Protein AF-A0A380H079-F1 (afdb_monomer_lite)

Secondary structure (DSSP, 8-state):
-HHHHHHTSSSHHHHHHHHHHHHHHHHHHHHH-PPPPP-SPPPSS-SSTT---

Radius of gyration: 19.84 Å; chains: 1; bounding box: 28×35×54 Å

Sequence (53 aa):
MLNTAISAAKDPVKMVEAMKLGIHAGRLSYEAGRIPVKYTAQASSPSEGLGFL

Foldseek 3Di:
DVVCVLVVDPHNVVSVVVVVVVVVVVVVCVVVDDDDDDP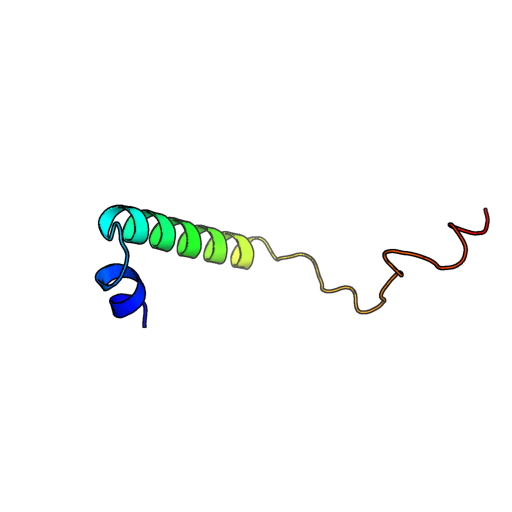DDDPPDPPDPPDDD

Structure (mmCIF, N/CA/C/O backbone):
data_AF-A0A380H079-F1
#
_entry.id   AF-A0A380H079-F1
#
loop_
_atom_site.group_PDB
_atom_site.id
_atom_site.type_symbol
_atom_site.label_atom_id
_atom_site.label_alt_id
_atom_site.label_comp_id
_atom_site.label_asym_id
_atom_site.label_entity_id
_atom_site.label_seq_id
_atom_site.pdbx_PDB_ins_code
_atom_site.Cartn_x
_atom_site.Cartn_y
_atom_site.Cartn_z
_atom_site.occupancy
_atom_site.B_iso_or_equiv
_atom_site.auth_seq_id
_atom_site.auth_comp_id
_atom_site.auth_asym_id
_atom_site.auth_atom_id
_atom_site.pdbx_PDB_model_num
ATOM 1 N N . MET A 1 1 ? 5.532 1.931 11.480 1.00 58.59 1 MET A N 1
ATOM 2 C CA . MET A 1 1 ? 4.620 1.098 12.296 1.00 58.59 1 MET A CA 1
ATOM 3 C C . MET A 1 1 ? 3.191 1.369 11.850 1.00 58.59 1 MET A C 1
ATOM 5 O O . MET A 1 1 ? 2.835 2.534 11.754 1.00 58.59 1 MET A O 1
ATOM 9 N N . LEU A 1 2 ? 2.398 0.336 11.548 1.00 82.19 2 LEU A N 1
ATOM 10 C CA . LEU A 1 2 ? 1.008 0.487 11.074 1.00 82.19 2 LEU A CA 1
ATOM 11 C C . LEU A 1 2 ? 0.058 0.964 12.188 1.00 82.19 2 LEU A C 1
ATOM 13 O O . LEU A 1 2 ? -0.947 1.618 11.933 1.00 82.19 2 LEU A O 1
ATOM 17 N N . ASN A 1 3 ? 0.422 0.657 13.433 1.00 88.81 3 ASN A N 1
ATOM 18 C CA . ASN A 1 3 ? -0.409 0.818 14.621 1.00 88.81 3 ASN A CA 1
ATOM 19 C C . ASN A 1 3 ? -0.887 2.266 14.788 1.00 88.81 3 ASN A C 1
ATOM 21 O O . ASN A 1 3 ? -2.084 2.490 14.909 1.00 88.81 3 ASN A O 1
ATOM 25 N N . THR A 1 4 ? 0.025 3.242 14.708 1.00 92.62 4 THR A N 1
ATOM 26 C CA . THR A 1 4 ? -0.309 4.670 14.832 1.00 92.62 4 THR A CA 1
ATOM 27 C C . THR A 1 4 ? -1.151 5.173 13.663 1.00 92.62 4 THR A C 1
ATOM 29 O O . THR A 1 4 ? -2.057 5.971 13.866 1.00 92.62 4 THR A O 1
ATOM 32 N N . ALA A 1 5 ? -0.886 4.697 12.442 1.00 89.44 5 ALA A N 1
ATOM 33 C CA . ALA A 1 5 ? -1.651 5.102 11.263 1.00 89.44 5 ALA A CA 1
ATOM 34 C C . ALA A 1 5 ? -3.122 4.666 11.357 1.00 89.44 5 ALA A C 1
ATOM 36 O O . ALA A 1 5 ? -4.000 5.401 10.918 1.00 89.44 5 ALA A O 1
ATOM 37 N N . ILE A 1 6 ? -3.391 3.501 11.960 1.00 94.12 6 ILE A N 1
ATOM 38 C CA . ILE A 1 6 ? -4.751 3.008 12.208 1.00 94.12 6 ILE A CA 1
ATOM 39 C C . ILE A 1 6 ? -5.372 3.694 13.429 1.00 94.12 6 ILE A C 1
ATOM 41 O O . ILE A 1 6 ? -6.496 4.180 13.341 1.00 94.12 6 ILE A O 1
ATOM 45 N N . SER A 1 7 ? -4.663 3.753 14.562 1.00 95.19 7 SER A N 1
ATOM 46 C CA . SER A 1 7 ? -5.232 4.255 15.820 1.00 95.19 7 SER A CA 1
ATOM 47 C C . SER A 1 7 ? -5.478 5.764 15.825 1.00 95.19 7 SER A C 1
ATOM 49 O O . SER A 1 7 ? -6.407 6.215 16.486 1.00 95.19 7 SER A O 1
ATOM 51 N N . ALA A 1 8 ? -4.685 6.540 15.080 1.00 96.44 8 ALA A N 1
ATOM 52 C CA . ALA A 1 8 ? -4.853 7.988 14.952 1.00 96.44 8 ALA A CA 1
ATOM 53 C C . ALA A 1 8 ? -5.747 8.401 13.767 1.00 96.44 8 ALA A C 1
ATOM 55 O O . ALA A 1 8 ? -5.944 9.595 13.532 1.00 96.44 8 ALA A O 1
ATOM 56 N N . ALA A 1 9 ? -6.276 7.450 12.989 1.00 97.06 9 ALA A N 1
ATOM 57 C CA . ALA A 1 9 ? -7.163 7.768 11.877 1.00 97.06 9 ALA A CA 1
ATOM 58 C C . ALA A 1 9 ? -8.519 8.283 12.376 1.00 97.06 9 ALA A C 1
ATOM 60 O O . ALA A 1 9 ? -9.069 7.790 13.357 1.00 97.06 9 ALA A O 1
ATOM 61 N N . LYS A 1 10 ? -9.114 9.223 11.630 1.00 98.00 10 LYS A N 1
ATOM 62 C CA . LYS A 1 10 ? -10.484 9.707 11.886 1.00 98.00 10 LYS A CA 1
ATOM 63 C C . LYS A 1 10 ? -11.525 8.577 11.840 1.00 98.00 10 LYS A C 1
ATOM 65 O O . LYS A 1 10 ? -12.529 8.642 12.537 1.00 98.00 10 LYS A O 1
ATOM 70 N N . ASP A 1 11 ? -11.281 7.566 11.008 1.00 97.81 11 ASP A N 1
ATOM 71 C CA . ASP A 1 11 ? -12.079 6.342 10.902 1.00 97.81 11 ASP A CA 1
ATOM 72 C C . ASP A 1 11 ? -11.128 5.128 10.892 1.00 97.81 11 ASP A C 1
ATOM 74 O O . ASP A 1 11 ? -10.617 4.748 9.831 1.00 97.81 11 ASP A O 1
ATOM 78 N N . PRO A 1 12 ? -10.827 4.546 12.069 1.00 97.25 12 PRO A N 1
ATOM 79 C CA . PRO A 1 12 ? -9.879 3.440 12.190 1.00 97.25 12 PRO A CA 1
ATOM 80 C C . PRO A 1 12 ? -10.309 2.178 11.440 1.00 97.25 12 PRO A C 1
ATOM 82 O O . PRO A 1 12 ? -9.467 1.504 10.853 1.00 97.25 12 PRO A O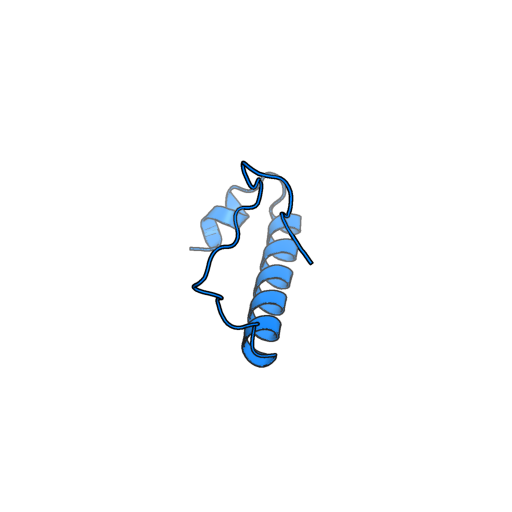 1
ATOM 85 N N . VAL A 1 13 ? -11.610 1.867 11.407 1.00 97.31 13 VAL A N 1
ATOM 86 C CA . VAL A 1 13 ? -12.130 0.668 10.725 1.00 97.31 13 VAL A CA 1
ATOM 87 C C . VAL A 1 13 ? -11.920 0.793 9.221 1.00 97.31 13 VAL A C 1
ATOM 89 O O . VAL A 1 13 ? -11.364 -0.107 8.592 1.00 97.31 13 VAL A O 1
ATOM 92 N N . LYS A 1 14 ? -12.264 1.951 8.648 1.00 98.19 14 LYS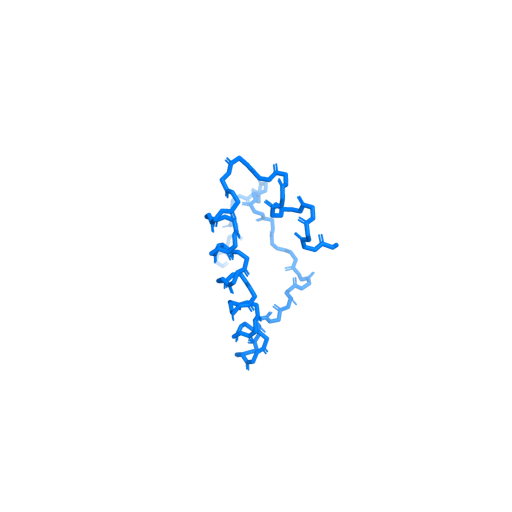 A N 1
ATOM 93 C CA . LYS A 1 14 ? -11.999 2.226 7.232 1.00 98.19 14 LYS A CA 1
ATOM 94 C C . LYS A 1 14 ? -10.498 2.254 6.923 1.00 98.19 14 LYS A C 1
ATOM 96 O O . LYS A 1 14 ? -10.090 1.830 5.845 1.00 98.19 14 LYS A O 1
ATOM 101 N N . MET A 1 15 ? -9.661 2.706 7.861 1.00 98.06 15 MET A N 1
ATOM 102 C CA . MET A 1 15 ? -8.205 2.678 7.695 1.00 98.06 15 MET A CA 1
ATOM 103 C C . MET A 1 15 ? -7.647 1.248 7.663 1.00 98.06 15 MET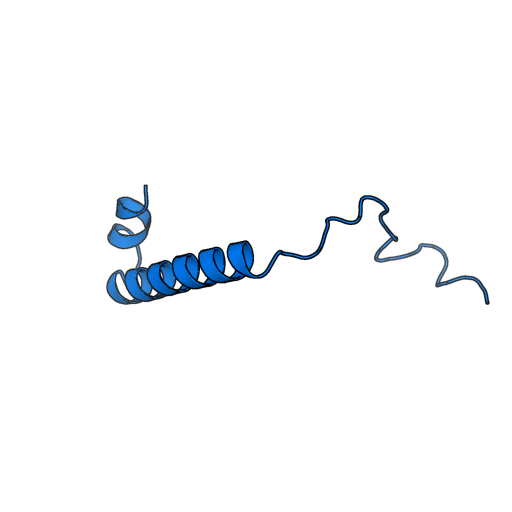 A C 1
ATOM 105 O O . MET A 1 15 ? -6.757 0.963 6.864 1.00 98.06 15 MET A O 1
ATOM 109 N N . VAL A 1 16 ? -8.182 0.329 8.474 1.00 97.44 16 VAL A N 1
ATOM 110 C CA . VAL A 1 16 ? -7.813 -1.098 8.416 1.00 97.44 16 VAL A CA 1
ATOM 111 C C . VAL A 1 16 ? -8.130 -1.684 7.040 1.00 97.44 16 VAL A C 1
ATOM 113 O O . VAL A 1 16 ? -7.266 -2.329 6.442 1.00 97.44 16 VAL A O 1
ATOM 116 N N . GLU A 1 17 ? -9.330 -1.420 6.516 1.00 98.12 17 GLU A N 1
ATOM 117 C CA . GLU A 1 17 ? -9.749 -1.844 5.172 1.00 98.12 17 GLU A CA 1
ATOM 118 C C . GLU A 1 17 ? -8.769 -1.324 4.105 1.00 98.12 17 GLU A C 1
ATOM 120 O O . GLU A 1 17 ? -8.240 -2.092 3.299 1.00 98.12 17 GLU A O 1
ATOM 125 N N . ALA A 1 18 ? -8.448 -0.027 4.153 1.00 98.00 18 ALA A N 1
ATOM 126 C CA . ALA A 1 18 ? -7.531 0.610 3.213 1.00 98.00 18 ALA A CA 1
ATOM 127 C C . ALA A 1 18 ? -6.122 -0.004 3.259 1.00 98.00 18 ALA A C 1
ATOM 129 O O . ALA A 1 18 ? -5.532 -0.289 2.216 1.00 98.00 18 ALA A O 1
ATOM 130 N N . MET A 1 19 ? -5.591 -0.252 4.459 1.00 97.19 19 MET A N 1
ATOM 131 C CA . MET A 1 19 ? -4.265 -0.848 4.634 1.00 97.19 19 MET A CA 1
ATOM 132 C C . MET A 1 19 ? -4.218 -2.288 4.124 1.00 97.19 19 MET A C 1
ATOM 134 O O . MET A 1 19 ? -3.271 -2.657 3.428 1.00 97.19 19 MET A O 1
ATOM 138 N N . LYS A 1 20 ? -5.255 -3.088 4.400 1.00 97.38 20 LYS A N 1
ATOM 139 C CA . LYS A 1 20 ? -5.389 -4.449 3.864 1.00 97.38 20 LYS A CA 1
ATOM 140 C C . LYS A 1 20 ? -5.332 -4.440 2.336 1.00 97.38 20 LYS A C 1
ATOM 142 O O . LYS A 1 20 ? -4.530 -5.166 1.749 1.00 97.38 20 LYS A O 1
ATOM 147 N N . LEU A 1 21 ? -6.139 -3.596 1.693 1.00 98.38 21 LEU A N 1
ATOM 148 C CA . LEU A 1 21 ? -6.163 -3.484 0.233 1.00 98.38 21 LEU A CA 1
ATOM 149 C C . LEU A 1 21 ? -4.815 -3.006 -0.326 1.00 98.38 21 LEU A C 1
ATOM 151 O O . LEU A 1 21 ? -4.329 -3.575 -1.301 1.00 98.38 21 LEU A O 1
ATOM 155 N N . GLY A 1 22 ? -4.177 -2.022 0.314 1.00 97.62 22 GLY A N 1
ATOM 156 C CA . GLY A 1 22 ? -2.864 -1.513 -0.091 1.00 97.62 22 GLY A CA 1
ATOM 157 C C . GLY A 1 22 ? -1.764 -2.577 -0.043 1.00 97.62 22 GLY A C 1
ATOM 158 O O . GLY A 1 22 ? -0.967 -2.682 -0.975 1.00 97.62 22 GLY A O 1
ATOM 159 N N . ILE A 1 23 ? -1.754 -3.417 0.996 1.00 97.31 23 ILE A N 1
ATOM 160 C CA . ILE A 1 23 ? -0.810 -4.539 1.116 1.00 97.31 23 ILE A CA 1
ATOM 161 C C . ILE A 1 23 ? -1.052 -5.568 0.007 1.00 97.31 23 ILE A C 1
ATOM 163 O O . ILE A 1 23 ? -0.098 -5.988 -0.652 1.00 97.31 23 ILE A O 1
ATOM 167 N N . HIS A 1 24 ? -2.310 -5.948 -0.241 1.00 98.50 24 HIS A N 1
ATOM 168 C CA . HIS A 1 24 ? -2.642 -6.883 -1.320 1.00 98.50 24 HIS A CA 1
ATOM 169 C C . HIS A 1 24 ? -2.248 -6.336 -2.695 1.00 98.50 24 HIS A C 1
ATOM 171 O O . HIS A 1 24 ? -1.610 -7.043 -3.471 1.00 98.50 24 HIS A O 1
ATOM 177 N N . ALA A 1 25 ? -2.552 -5.067 -2.975 1.00 98.50 25 ALA A N 1
ATOM 178 C CA . ALA A 1 25 ? -2.158 -4.410 -4.216 1.00 98.50 25 ALA A CA 1
ATOM 179 C C . ALA A 1 25 ? -0.631 -4.381 -4.385 1.00 98.50 25 ALA A C 1
ATOM 181 O O . ALA A 1 25 ? -0.118 -4.687 -5.461 1.00 98.50 25 ALA A O 1
ATOM 182 N N . GLY A 1 26 ? 0.105 -4.076 -3.311 1.00 97.62 26 GLY A N 1
ATOM 183 C CA . GLY A 1 26 ? 1.566 -4.108 -3.305 1.00 97.62 26 GLY A CA 1
ATOM 184 C C . GLY A 1 26 ? 2.124 -5.499 -3.608 1.00 97.62 26 GLY A C 1
ATOM 185 O O . GLY A 1 26 ? 3.034 -5.629 -4.427 1.00 97.62 26 GLY A O 1
ATOM 186 N N . ARG A 1 27 ? 1.547 -6.547 -3.007 1.00 98.38 27 ARG A N 1
ATOM 187 C CA . ARG A 1 27 ? 1.972 -7.930 -3.250 1.00 98.38 27 ARG A CA 1
ATOM 188 C C . ARG A 1 27 ? 1.726 -8.358 -4.694 1.00 98.38 27 ARG A C 1
ATOM 190 O O . ARG A 1 27 ? 2.641 -8.877 -5.325 1.00 98.38 27 ARG A O 1
ATOM 197 N N . LEU A 1 28 ? 0.534 -8.087 -5.218 1.00 98.56 28 LEU A N 1
ATOM 198 C CA . LEU A 1 28 ? 0.190 -8.405 -6.603 1.00 98.56 28 LEU A CA 1
ATOM 199 C C . LEU A 1 28 ? 1.083 -7.647 -7.593 1.00 98.56 28 LEU A C 1
ATOM 201 O O . LEU A 1 28 ? 1.547 -8.230 -8.563 1.00 98.56 28 LEU A O 1
ATOM 205 N N . SER A 1 29 ? 1.387 -6.373 -7.328 1.00 98.12 29 SER A N 1
ATOM 206 C CA . SER A 1 29 ? 2.302 -5.569 -8.154 1.00 98.12 29 SER A CA 1
ATOM 207 C C . SER A 1 29 ? 3.731 -6.128 -8.169 1.00 98.12 29 SER A C 1
ATOM 209 O O . SER A 1 29 ? 4.390 -6.137 -9.210 1.00 98.12 29 SER A O 1
ATOM 211 N N . TYR A 1 30 ? 4.204 -6.632 -7.025 1.00 97.50 30 TYR A N 1
ATOM 212 C CA . TYR A 1 30 ? 5.498 -7.303 -6.931 1.00 97.50 30 TYR A CA 1
ATOM 213 C C . TYR A 1 30 ? 5.530 -8.598 -7.754 1.00 97.50 30 TYR A C 1
ATOM 215 O O . TYR A 1 30 ? 6.453 -8.793 -8.541 1.00 97.50 30 TYR A O 1
ATOM 223 N N . GLU A 1 31 ? 4.516 -9.453 -7.611 1.00 98.31 31 GLU A N 1
ATOM 224 C CA . GLU A 1 31 ? 4.428 -10.736 -8.324 1.00 98.31 31 GLU A CA 1
ATOM 225 C C . GLU A 1 31 ? 4.208 -10.568 -9.831 1.00 98.31 31 GLU A C 1
ATOM 227 O O . GLU A 1 31 ? 4.756 -11.332 -10.619 1.00 98.31 31 GLU A O 1
ATOM 232 N N . ALA A 1 32 ? 3.450 -9.550 -10.242 1.00 98.19 32 ALA A N 1
ATOM 233 C CA . ALA A 1 32 ? 3.180 -9.267 -11.649 1.00 98.19 32 ALA A CA 1
ATOM 234 C C . ALA A 1 32 ? 4.411 -8.760 -12.421 1.00 98.19 32 ALA A C 1
ATOM 236 O O . ALA A 1 32 ? 4.416 -8.812 -13.648 1.00 98.19 32 ALA A O 1
ATOM 237 N N . GLY A 1 33 ? 5.438 -8.259 -11.725 1.00 96.19 33 GLY A N 1
ATOM 238 C CA . GLY A 1 33 ? 6.596 -7.626 -12.349 1.00 96.19 33 GLY A CA 1
ATOM 239 C C . GLY A 1 33 ? 6.258 -6.239 -12.901 1.00 96.19 33 GLY A C 1
ATOM 240 O O . GLY A 1 33 ? 5.798 -6.083 -14.030 1.00 96.19 33 GLY A O 1
ATOM 241 N N . ARG A 1 34 ? 6.504 -5.195 -12.101 1.00 96.31 34 ARG A N 1
ATOM 242 C CA . ARG A 1 34 ? 6.269 -3.801 -12.516 1.00 96.31 34 ARG A CA 1
ATOM 243 C C . ARG A 1 34 ? 7.058 -3.418 -13.774 1.00 96.31 34 ARG A C 1
ATOM 245 O O . ARG A 1 34 ? 8.162 -3.905 -14.009 1.00 96.31 34 ARG A O 1
ATOM 252 N N . ILE A 1 35 ? 6.542 -2.431 -14.507 1.00 94.88 35 ILE A N 1
ATOM 253 C CA . ILE A 1 35 ? 7.267 -1.819 -15.625 1.00 94.88 35 ILE A CA 1
ATOM 254 C C . ILE A 1 35 ? 8.650 -1.291 -15.176 1.00 94.88 35 ILE A C 1
ATOM 256 O O . ILE A 1 35 ? 8.765 -0.708 -14.080 1.00 94.88 35 ILE A O 1
ATOM 260 N N . PRO A 1 36 ? 9.698 -1.470 -16.003 1.00 91.88 36 PRO A N 1
ATOM 261 C CA . PRO A 1 36 ? 11.017 -0.909 -15.740 1.00 91.88 36 PRO A CA 1
ATOM 262 C C . PRO A 1 36 ? 10.982 0.616 -15.642 1.00 91.88 36 PRO A C 1
ATOM 264 O O . PRO A 1 36 ? 10.166 1.290 -16.272 1.00 91.88 36 PRO A O 1
ATOM 267 N N . VAL A 1 37 ? 11.899 1.176 -14.858 1.00 90.69 37 VAL A N 1
ATOM 268 C CA . VAL A 1 37 ? 12.089 2.627 -14.801 1.00 90.69 37 VAL A CA 1
ATOM 269 C C . VAL A 1 37 ? 12.794 3.077 -16.080 1.00 90.69 37 VAL A C 1
ATOM 271 O O . VAL A 1 37 ? 13.859 2.566 -16.419 1.00 90.69 37 VAL A O 1
ATOM 274 N N . LYS A 1 38 ? 12.213 4.050 -16.789 1.00 89.25 38 LYS A N 1
ATOM 275 C CA . LYS A 1 38 ? 12.878 4.720 -17.910 1.00 89.25 38 LYS A CA 1
ATOM 276 C C . LYS A 1 38 ? 13.765 5.838 -17.360 1.00 89.25 38 LYS A C 1
ATOM 278 O O . LYS A 1 38 ? 13.258 6.786 -16.770 1.00 89.25 38 LYS A O 1
ATOM 283 N N . TYR A 1 39 ? 15.076 5.733 -17.572 1.00 84.69 39 TYR A N 1
ATOM 284 C CA . TYR A 1 39 ? 16.057 6.735 -17.121 1.00 84.69 39 TYR A CA 1
ATOM 285 C C . TYR A 1 39 ? 16.212 7.921 -18.082 1.00 84.69 39 TYR A C 1
ATOM 287 O O . TYR A 1 39 ? 16.827 8.925 -17.738 1.00 84.69 39 TYR A O 1
ATOM 295 N N . THR A 1 40 ? 15.636 7.827 -19.280 1.00 88.19 40 THR A N 1
ATOM 296 C CA . THR A 1 40 ? 15.575 8.936 -20.233 1.00 88.19 40 THR A CA 1
ATOM 297 C C . THR A 1 40 ? 14.276 9.705 -20.030 1.00 88.19 40 THR A C 1
ATOM 299 O O . THR A 1 40 ? 13.193 9.192 -20.330 1.00 88.19 40 THR A O 1
ATOM 302 N N . ALA A 1 41 ? 14.380 10.936 -19.536 1.00 78.25 41 ALA A N 1
ATOM 303 C CA . ALA A 1 41 ? 13.246 11.841 -19.423 1.00 78.25 41 ALA A CA 1
ATOM 304 C C . ALA A 1 41 ? 12.924 12.471 -20.788 1.00 78.25 41 ALA A C 1
ATOM 306 O O . ALA A 1 41 ? 13.818 12.924 -21.498 1.00 78.25 41 ALA A O 1
ATOM 307 N N . GLN A 1 42 ? 11.642 12.514 -21.140 1.00 77.25 42 GLN A N 1
ATOM 308 C CA . GLN A 1 42 ? 11.120 13.417 -22.163 1.00 77.25 42 GLN A CA 1
ATOM 309 C C . GLN A 1 42 ? 10.493 14.594 -21.418 1.00 77.25 42 GLN A C 1
ATOM 311 O O . GLN A 1 42 ? 9.790 14.376 -20.429 1.00 77.25 42 GLN A O 1
ATOM 316 N N . ALA A 1 43 ? 10.770 15.826 -21.844 1.00 79.12 43 ALA A N 1
ATOM 317 C CA . ALA A 1 43 ? 10.152 16.996 -21.231 1.00 79.12 43 ALA A CA 1
ATOM 318 C C . ALA A 1 43 ? 8.622 16.873 -21.321 1.00 79.12 43 ALA A C 1
ATOM 320 O O . ALA A 1 43 ? 8.084 16.667 -22.407 1.00 79.12 43 ALA A O 1
ATOM 321 N N . SER A 1 44 ? 7.923 16.995 -20.188 1.00 77.75 44 SER A N 1
ATOM 322 C CA . SER A 1 44 ? 6.453 17.012 -20.152 1.00 77.75 44 SER A CA 1
ATOM 323 C C . SER A 1 44 ? 5.875 18.277 -20.792 1.00 77.75 44 SER A C 1
ATOM 325 O O . SER A 1 44 ? 4.752 18.251 -21.287 1.00 77.75 44 SER A O 1
ATOM 327 N N . SER A 1 45 ? 6.677 19.346 -20.828 1.00 74.94 45 SER A N 1
ATOM 328 C CA . SER A 1 45 ? 6.408 20.607 -21.521 1.00 74.94 45 SER A CA 1
ATOM 329 C C . SER A 1 45 ? 7.631 20.985 -22.364 1.00 74.94 45 SER A C 1
ATOM 331 O O . SER A 1 45 ? 8.490 21.732 -21.891 1.00 74.94 45 SER A O 1
ATOM 333 N N . PRO A 1 46 ? 7.780 20.430 -23.578 1.00 69.12 46 PRO A N 1
ATOM 334 C CA . PRO A 1 46 ? 8.839 20.840 -24.492 1.00 69.12 46 PRO A CA 1
ATOM 335 C C . PRO A 1 46 ? 8.714 22.342 -24.786 1.00 69.12 46 PRO A C 1
ATOM 337 O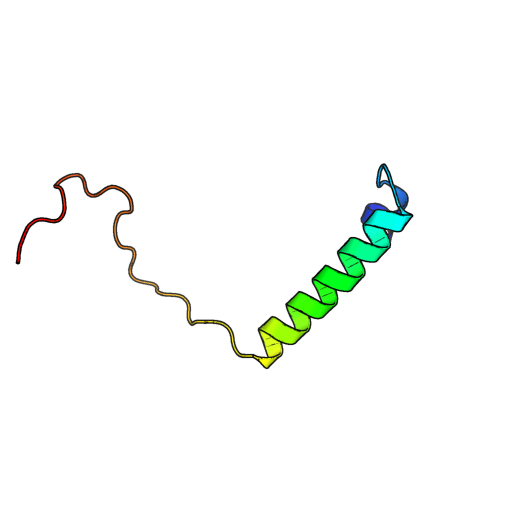 O . PRO A 1 46 ? 7.627 22.813 -25.116 1.00 69.12 46 PRO A O 1
ATOM 340 N N . SER A 1 47 ? 9.803 23.102 -24.648 1.00 67.88 47 SER A N 1
ATOM 341 C CA . SER A 1 47 ? 9.834 24.541 -24.962 1.00 67.88 47 SER A CA 1
ATOM 342 C C . SER A 1 47 ? 9.595 24.828 -26.448 1.00 67.88 47 SER A C 1
ATOM 344 O O . SER A 1 47 ? 9.103 25.893 -26.803 1.00 67.88 47 SER A O 1
ATOM 346 N N . GLU A 1 48 ? 9.896 23.856 -27.305 1.00 69.06 48 GLU A N 1
ATOM 347 C CA . GLU A 1 48 ? 9.533 23.829 -28.718 1.00 69.06 48 GLU A CA 1
ATOM 348 C C . GLU A 1 48 ? 8.582 22.646 -28.908 1.00 69.06 48 GLU A C 1
ATOM 350 O O . GLU A 1 48 ? 8.948 21.49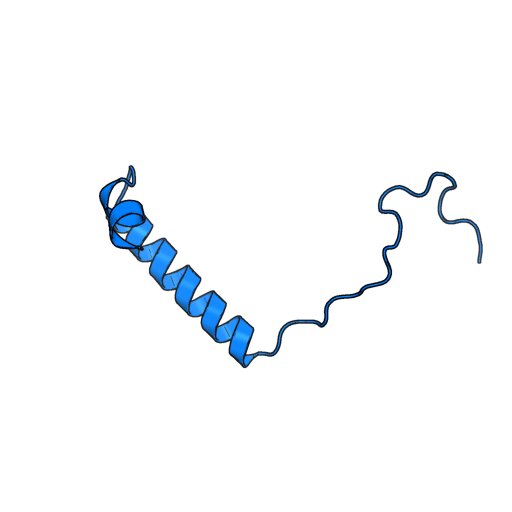5 -28.655 1.00 69.06 48 GLU A O 1
ATOM 355 N N . GLY A 1 49 ? 7.323 22.926 -29.256 1.00 58.81 49 GLY A N 1
ATOM 356 C CA . GLY A 1 49 ? 6.300 21.897 -29.422 1.00 58.81 49 GLY A CA 1
ATOM 357 C C . GLY A 1 49 ? 6.761 20.852 -30.427 1.00 58.81 49 GLY A C 1
ATOM 358 O O . GLY A 1 49 ? 7.051 21.234 -31.552 1.00 58.81 49 GLY A O 1
ATOM 359 N N . LEU A 1 50 ? 6.853 19.587 -29.982 1.00 63.47 50 LEU A N 1
ATOM 360 C CA . LEU A 1 50 ? 7.134 18.360 -30.752 1.00 63.47 50 LEU A CA 1
ATOM 361 C C . LEU A 1 50 ? 7.558 18.641 -32.199 1.00 63.47 50 LEU A C 1
ATOM 363 O O . LEU A 1 50 ? 6.810 18.417 -33.151 1.00 63.47 50 LEU A O 1
ATOM 367 N N . GLY A 1 51 ? 8.756 19.204 -32.327 1.00 57.91 51 GLY A N 1
ATOM 368 C CA . GLY A 1 51 ? 9.342 19.510 -33.608 1.00 57.91 51 GLY A CA 1
ATOM 369 C C . GLY A 1 51 ? 9.745 18.206 -34.268 1.00 57.91 51 GLY A C 1
ATOM 370 O O . GLY A 1 51 ? 10.705 17.577 -33.833 1.00 57.91 51 GLY A O 1
ATOM 371 N N . PHE A 1 52 ? 9.032 17.912 -35.350 1.00 50.78 52 PHE A N 1
ATOM 372 C CA . PHE A 1 52 ? 9.450 17.118 -36.501 1.00 50.78 52 PHE A CA 1
ATOM 373 C C . PHE A 1 52 ? 9.113 15.618 -36.484 1.00 50.78 52 PHE A C 1
ATOM 375 O O . PHE A 1 52 ? 9.539 14.835 -35.636 1.00 50.78 52 PHE A O 1
ATOM 382 N N . LEU A 1 53 ? 8.292 15.285 -37.489 1.00 44.72 53 LEU A N 1
ATOM 383 C CA . LEU A 1 53 ? 8.463 14.138 -38.385 1.00 44.72 53 LEU A CA 1
ATOM 384 C C . LEU A 1 53 ? 9.936 13.759 -38.591 1.00 44.72 53 LEU A C 1
ATOM 386 O O . LEU A 1 53 ? 10.752 14.691 -38.766 1.00 44.72 53 LEU A O 1
#

InterPro domains:
  IPR008867 Thiazole synthase [PTHR34266] (1-50)
  IPR013785 Aldolase-type TIM barrel [G3DSA:3.20.20.70] (1-53)
  IPR033983 Thiazole synthase ThiG [PF05690] (1-46)

Organism: NCBI:txid33028

pLDDT: mean 87.69, std 14.37, range [44.72, 98.56]